Protein AF-A0A2H0YT98-F1 (afdb_monomer_lite)

Foldseek 3Di:
DDALVCCPPVVVVLVGDRHDRPAQWDKDRDHPDPDPPRHIDIGGNPDDDKDFDDPPDPDWDWDADVNPDIDTHDHPDID

Radius of gyration: 13.43 Å; chains: 1; bounding box: 27×29×36 Å

Organism: NCBI:txid2014245

InterPro domains:
  IPR016064 NAD kinase/diacylglycerol kinase-like domain superfamily [SSF111331] (1-78)
  IPR017437 ATP-NAD kinase, PpnK-type, C-terminal [G3DSA:2.60.200.30] (1-79)

Sequence (79 aa):
ISTPTGSTGYSLSANGPLVFPDLSVVLITPISAHTLSSRPLVLPSTTRIEVSLTDDRRGKGTISLDGQEQLPLFPGDLL

Secon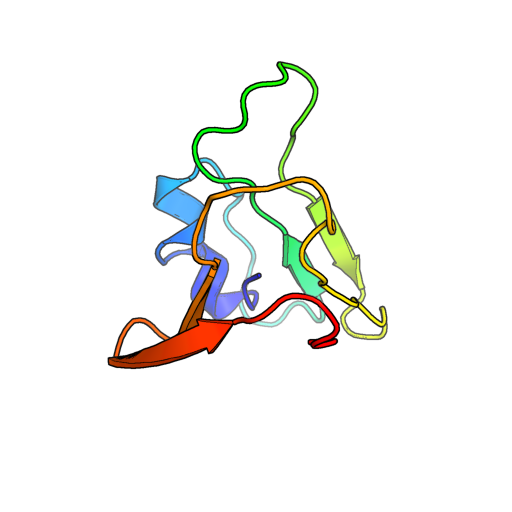dary structure (DSSP, 8-state):
-B-SGGGGTHHHHTTPPP--TTS-EEEE--SS-SSTT---EEEETT-----B--TT--SPEEEEETTTEEEEE-TT-B-

Structure (mmCIF, N/CA/C/O backbone):
data_AF-A0A2H0YT98-F1
#
_entry.id   AF-A0A2H0YT98-F1
#
loop_
_atom_site.group_PDB
_atom_site.id
_atom_site.type_symbol
_atom_site.label_atom_id
_atom_site.label_alt_id
_atom_site.label_comp_id
_atom_site.label_asym_id
_atom_site.label_entity_id
_atom_site.label_seq_id
_atom_site.pdbx_PDB_ins_code
_atom_site.Cartn_x
_atom_site.Cartn_y
_atom_site.Cartn_z
_atom_site.occupancy
_atom_site.B_iso_or_equiv
_atom_site.auth_seq_id
_atom_site.auth_comp_id
_atom_site.auth_asym_id
_atom_site.auth_atom_id
_atom_site.pdbx_PDB_model_num
ATOM 1 N N . ILE A 1 1 ? 0.039 -1.724 -2.560 1.00 96.81 1 ILE A N 1
ATOM 2 C CA . ILE A 1 1 ? -1.333 -1.945 -2.043 1.00 96.81 1 ILE A CA 1
ATOM 3 C C . ILE A 1 1 ? -1.176 -2.583 -0.673 1.00 96.81 1 ILE A C 1
ATOM 5 O O . ILE A 1 1 ? -0.245 -3.364 -0.521 1.00 96.81 1 ILE A O 1
ATOM 9 N N . SER A 1 2 ? -1.976 -2.199 0.318 1.00 97.50 2 SER A N 1
ATOM 10 C CA . SER A 1 2 ? -1.816 -2.685 1.690 1.00 97.50 2 SER A CA 1
ATOM 11 C C . SER A 1 2 ? -3.154 -2.981 2.363 1.00 97.50 2 SER A C 1
ATOM 13 O O . SER A 1 2 ? -4.161 -2.333 2.072 1.00 97.50 2 SER A O 1
ATOM 15 N N . THR A 1 3 ? -3.144 -3.952 3.271 1.00 97.94 3 THR A N 1
ATOM 16 C CA . THR A 1 3 ? -4.241 -4.235 4.203 1.00 97.94 3 THR A CA 1
ATOM 17 C C . THR A 1 3 ? -4.236 -3.219 5.358 1.00 97.94 3 THR A C 1
ATOM 19 O O . THR A 1 3 ? -3.247 -2.501 5.541 1.00 97.94 3 THR A O 1
ATOM 22 N N . PRO A 1 4 ? -5.296 -3.155 6.185 1.00 98.19 4 PRO A N 1
ATOM 23 C CA . PRO A 1 4 ? -5.308 -2.332 7.394 1.00 98.19 4 PRO A CA 1
ATOM 24 C C . PRO A 1 4 ? -4.148 -2.671 8.336 1.00 98.19 4 PRO A C 1
ATOM 26 O O . PRO A 1 4 ? -3.435 -1.775 8.779 1.00 98.19 4 PRO A O 1
ATOM 29 N N . THR A 1 5 ? -3.874 -3.959 8.565 1.00 97.88 5 THR A N 1
ATOM 30 C CA . THR A 1 5 ? -2.715 -4.411 9.354 1.00 97.88 5 THR A CA 1
ATOM 31 C C . THR A 1 5 ? -1.395 -3.989 8.713 1.00 97.88 5 THR A C 1
ATOM 33 O O . THR A 1 5 ? -0.506 -3.495 9.399 1.00 97.88 5 THR A O 1
ATOM 36 N N . GLY A 1 6 ? -1.278 -4.103 7.387 1.00 97.62 6 GLY A N 1
ATOM 37 C CA . GLY A 1 6 ? -0.106 -3.651 6.640 1.00 97.62 6 GLY A CA 1
ATOM 38 C C . GLY A 1 6 ? 0.047 -2.126 6.567 1.00 97.62 6 GLY A C 1
ATOM 39 O O . GLY A 1 6 ? 1.041 -1.642 6.014 1.00 97.62 6 GLY A O 1
ATOM 40 N N . SER A 1 7 ? -0.905 -1.342 7.090 1.00 98.06 7 SER A N 1
ATOM 41 C CA . SER A 1 7 ? -0.803 0.122 7.129 1.00 98.06 7 SER A CA 1
ATOM 42 C C . SER A 1 7 ? 0.380 0.596 7.974 1.00 98.06 7 SER A C 1
ATOM 44 O O . SER A 1 7 ? 0.977 1.614 7.644 1.00 98.06 7 SER A O 1
ATOM 46 N N . THR A 1 8 ? 0.775 -0.181 8.989 1.00 97.56 8 THR A N 1
ATOM 47 C CA . THR A 1 8 ? 1.958 0.051 9.836 1.00 97.56 8 THR A CA 1
ATOM 48 C C . THR A 1 8 ? 3.265 -0.457 9.216 1.00 97.56 8 THR A C 1
ATOM 50 O O . THR A 1 8 ? 4.337 -0.169 9.742 1.00 97.56 8 THR A O 1
ATOM 53 N N . GLY A 1 9 ? 3.192 -1.209 8.112 1.00 96.88 9 GLY A N 1
ATOM 54 C CA . GLY A 1 9 ? 4.347 -1.725 7.380 1.00 96.88 9 GLY A CA 1
ATOM 55 C C . GLY A 1 9 ? 4.916 -0.706 6.391 1.00 96.88 9 GLY A C 1
ATOM 56 O O . GLY A 1 9 ? 4.956 0.495 6.649 1.00 96.88 9 GLY A O 1
ATOM 57 N N . TYR A 1 10 ? 5.315 -1.171 5.204 1.00 96.44 10 TYR A N 1
ATOM 58 C CA . TYR A 1 10 ? 5.939 -0.309 4.189 1.00 96.44 10 TYR A CA 1
ATOM 59 C C . TYR A 1 10 ? 5.039 0.853 3.732 1.00 96.44 10 TYR A C 1
ATOM 61 O O . TYR A 1 10 ? 5.532 1.914 3.351 1.00 96.44 10 TYR A O 1
ATOM 69 N N . SER A 1 11 ? 3.713 0.686 3.828 1.00 97.12 11 SER A N 1
ATOM 70 C CA . SER A 1 11 ? 2.752 1.762 3.565 1.00 97.12 11 SER A CA 1
ATOM 71 C C . SER A 1 11 ? 3.001 2.983 4.456 1.00 97.12 11 SER A C 1
ATOM 73 O O . SER A 1 11 ? 2.954 4.100 3.948 1.00 97.12 11 SER A O 1
ATOM 75 N N . LEU A 1 12 ? 3.328 2.798 5.741 1.00 97.00 12 LEU A N 1
ATOM 76 C CA . LEU A 1 12 ? 3.650 3.897 6.657 1.00 97.00 12 LEU A CA 1
ATOM 77 C C . LEU A 1 12 ? 4.912 4.642 6.210 1.00 97.00 12 LEU A C 1
ATOM 79 O O . LEU A 1 12 ? 4.929 5.870 6.169 1.00 97.00 12 LEU A O 1
ATOM 83 N N . SER A 1 13 ? 5.953 3.901 5.815 1.00 96.81 13 SER A N 1
ATOM 84 C CA . SER A 1 13 ? 7.211 4.473 5.311 1.00 96.81 13 SER A CA 1
ATOM 85 C C . SER A 1 13 ? 7.015 5.300 4.037 1.00 96.81 13 SER A C 1
ATOM 87 O O . SER A 1 13 ? 7.747 6.258 3.807 1.00 96.81 13 SER A O 1
ATOM 89 N N . ALA A 1 14 ? 6.011 4.960 3.227 1.00 95.75 14 ALA A N 1
ATOM 90 C CA . ALA A 1 14 ? 5.625 5.697 2.027 1.00 95.75 14 ALA A CA 1
ATOM 91 C C . ALA A 1 14 ? 4.606 6.829 2.296 1.00 95.75 14 ALA A C 1
ATOM 93 O O . ALA A 1 14 ? 3.949 7.297 1.368 1.00 95.75 14 ALA A O 1
ATOM 94 N N . ASN A 1 15 ? 4.479 7.292 3.546 1.00 94.06 15 ASN A N 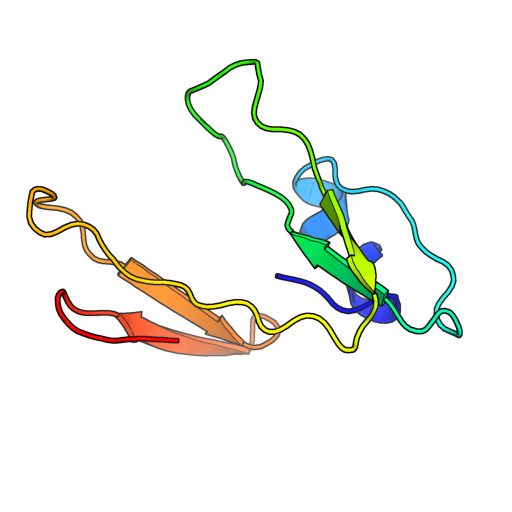1
ATOM 95 C CA . ASN A 1 15 ? 3.531 8.323 3.996 1.00 94.06 15 ASN A CA 1
ATOM 96 C C . ASN A 1 15 ? 2.044 7.925 3.905 1.00 94.06 15 ASN A C 1
ATOM 98 O O . ASN A 1 15 ? 1.170 8.790 3.826 1.00 94.06 15 ASN A O 1
ATOM 102 N N . GLY A 1 16 ? 1.740 6.627 3.921 1.00 96.31 16 GLY A N 1
ATOM 103 C CA . GLY A 1 16 ? 0.380 6.119 4.081 1.00 96.31 16 GLY A CA 1
ATOM 104 C C . GLY A 1 16 ? -0.153 6.330 5.508 1.00 96.31 16 GLY A C 1
ATOM 105 O O . GLY A 1 16 ? 0.631 6.411 6.455 1.00 96.31 16 GLY A O 1
ATOM 106 N N . PRO A 1 17 ? -1.481 6.425 5.692 1.00 97.12 17 PRO A N 1
ATOM 107 C CA . PRO A 1 17 ? -2.082 6.610 7.009 1.00 97.12 17 PRO A CA 1
ATOM 108 C C . PRO A 1 17 ? -2.015 5.333 7.855 1.00 97.12 17 PRO A C 1
ATOM 110 O O . PRO A 1 17 ? -2.035 4.226 7.322 1.00 97.12 17 PRO A O 1
ATOM 113 N N . LEU A 1 18 ? -2.033 5.497 9.180 1.00 97.81 18 LEU A N 1
ATOM 114 C CA . LEU A 1 18 ? -2.322 4.408 10.112 1.00 97.81 18 LEU A CA 1
ATOM 115 C C . LEU A 1 18 ? -3.812 4.075 10.060 1.00 97.81 18 LEU A C 1
ATOM 117 O O . LEU A 1 18 ? -4.657 4.967 10.156 1.00 97.81 18 LEU A O 1
ATOM 121 N N . VAL A 1 19 ? -4.130 2.791 9.937 1.00 98.12 19 VAL A N 1
ATOM 122 C CA . VAL A 1 19 ? -5.509 2.304 9.871 1.00 98.12 19 VAL A CA 1
ATOM 123 C C . VAL A 1 19 ? -5.705 1.222 10.921 1.00 98.12 19 VAL A C 1
ATOM 125 O O . VAL A 1 19 ? -4.850 0.361 11.116 1.00 98.12 19 VAL A O 1
ATOM 128 N N . PHE A 1 20 ? -6.836 1.286 11.620 1.00 98.19 20 PHE A N 1
ATOM 129 C CA . PHE A 1 20 ? -7.179 0.300 12.635 1.00 98.19 20 PHE A CA 1
ATOM 130 C C . PHE A 1 20 ? -7.373 -1.091 11.992 1.00 98.19 20 PHE A C 1
ATOM 132 O O . PHE A 1 20 ? -8.087 -1.171 10.989 1.00 98.19 20 PHE A O 1
ATOM 139 N N . PRO A 1 21 ? -6.776 -2.172 12.537 1.00 97.44 21 PRO A N 1
ATOM 140 C CA . PRO A 1 21 ? -6.741 -3.485 11.882 1.00 97.44 21 PRO A CA 1
ATOM 141 C C . PRO A 1 21 ? -8.107 -4.080 11.518 1.00 97.44 21 PRO A C 1
ATOM 143 O O . PRO A 1 21 ? -8.220 -4.736 10.486 1.00 97.44 21 PRO A O 1
ATOM 146 N N . ASP A 1 22 ? -9.145 -3.817 12.317 1.00 97.75 22 ASP A N 1
ATOM 147 C CA . ASP A 1 22 ? -10.472 -4.426 12.134 1.00 97.75 22 ASP A CA 1
ATOM 148 C C . ASP A 1 22 ? -11.341 -3.724 11.069 1.00 97.75 22 ASP A C 1
ATOM 150 O O . ASP A 1 22 ? -12.466 -4.147 10.795 1.00 97.75 22 ASP A O 1
ATOM 154 N N . LEU A 1 23 ? -10.859 -2.636 10.455 1.00 97.88 23 LEU A N 1
ATOM 155 C CA . LEU A 1 23 ? -11.598 -1.936 9.402 1.00 97.88 23 LEU A CA 1
ATOM 156 C C . LEU A 1 23 ? -11.547 -2.706 8.079 1.00 97.88 23 LEU A C 1
ATOM 158 O O . LEU A 1 23 ? -10.484 -3.080 7.606 1.00 97.88 23 LEU A O 1
ATOM 162 N N . SER A 1 24 ? -12.686 -2.862 7.404 1.00 97.94 24 SER A N 1
ATOM 163 C CA . SER A 1 24 ? -12.742 -3.550 6.106 1.00 97.94 24 SER A CA 1
ATOM 164 C C . SER A 1 24 ? -12.409 -2.606 4.940 1.00 97.94 24 SER A C 1
ATOM 166 O O . SER A 1 24 ? -13.282 -2.166 4.189 1.00 97.94 24 SER A O 1
ATOM 168 N N . VAL A 1 25 ? -11.127 -2.264 4.805 1.00 98.25 25 VAL A N 1
ATOM 169 C CA . VAL A 1 25 ? -10.613 -1.333 3.785 1.00 98.25 25 VAL A CA 1
ATOM 170 C C . VAL A 1 25 ? -9.322 -1.835 3.141 1.00 98.25 25 VAL A C 1
ATOM 172 O O . VAL A 1 25 ? -8.638 -2.702 3.678 1.00 98.25 25 VAL A O 1
ATOM 175 N N . VAL A 1 26 ? -8.970 -1.256 1.997 1.00 98.12 26 VAL A N 1
ATOM 176 C CA . VAL A 1 26 ? -7.691 -1.452 1.307 1.00 98.12 26 VAL A CA 1
ATOM 177 C C . VAL A 1 26 ? -7.013 -0.101 1.081 1.00 98.12 26 VAL A C 1
ATOM 179 O O . VAL A 1 26 ? -7.678 0.907 0.828 1.00 98.12 26 VAL A O 1
ATOM 182 N N . LEU A 1 27 ? -5.685 -0.074 1.187 1.00 98.06 27 LEU A N 1
ATOM 183 C CA . LEU A 1 27 ? -4.877 1.127 1.017 1.00 98.06 27 LEU A CA 1
ATOM 184 C C . LEU A 1 27 ? -4.059 1.077 -0.276 1.00 98.06 27 LEU A C 1
ATOM 186 O O . LEU A 1 27 ? -3.403 0.076 -0.588 1.00 98.06 27 LEU A O 1
ATOM 190 N N . ILE A 1 28 ? -4.014 2.202 -0.987 1.00 97.44 28 ILE A N 1
ATOM 191 C CA . ILE A 1 28 ? -3.118 2.421 -2.125 1.00 97.44 28 ILE A CA 1
ATOM 192 C C . ILE A 1 28 ? -2.211 3.600 -1.786 1.00 97.44 28 ILE A C 1
ATOM 194 O O . ILE A 1 28 ? -2.657 4.742 -1.765 1.00 97.44 28 ILE A O 1
ATOM 198 N N . THR A 1 29 ? -0.933 3.319 -1.544 1.00 97.19 29 THR A N 1
ATOM 199 C CA . THR A 1 29 ? 0.073 4.324 -1.181 1.00 97.19 29 THR A CA 1
ATOM 200 C C . THR A 1 29 ? 1.138 4.385 -2.277 1.00 97.19 29 THR A C 1
ATOM 202 O O . THR A 1 29 ? 1.893 3.421 -2.429 1.00 97.19 29 THR A O 1
ATOM 205 N N . PRO A 1 30 ? 1.197 5.468 -3.074 1.00 95.81 30 PRO A N 1
ATOM 206 C CA . PRO A 1 30 ? 2.249 5.655 -4.069 1.00 95.81 30 PRO A CA 1
ATOM 207 C C . PRO A 1 30 ? 3.616 5.837 -3.398 1.00 95.81 30 PRO A C 1
ATOM 209 O O . PRO A 1 30 ? 3.738 6.586 -2.433 1.00 95.81 30 PRO A O 1
ATOM 212 N N . ILE A 1 31 ? 4.656 5.198 -3.933 1.00 94.75 31 ILE A N 1
ATOM 213 C CA . ILE A 1 31 ? 6.031 5.333 -3.433 1.00 94.75 31 ILE A CA 1
ATOM 214 C C . ILE A 1 31 ? 6.782 6.300 -4.348 1.00 94.75 31 ILE A C 1
ATOM 216 O O . ILE A 1 31 ? 6.866 6.057 -5.550 1.00 94.75 31 ILE A O 1
ATOM 220 N N . SER A 1 32 ? 7.314 7.392 -3.784 1.00 91.81 32 SER A N 1
ATOM 221 C CA . SER A 1 32 ? 8.123 8.401 -4.494 1.00 91.81 32 SER A CA 1
ATOM 222 C C . SER A 1 32 ? 7.526 8.851 -5.835 1.00 91.81 32 SER A C 1
ATOM 224 O O . SER A 1 32 ? 8.227 8.975 -6.838 1.00 91.81 32 SER A O 1
ATOM 226 N N . ALA A 1 33 ? 6.208 9.067 -5.867 1.00 92.06 33 ALA A N 1
ATOM 227 C CA . ALA A 1 33 ? 5.510 9.446 -7.086 1.00 92.06 33 ALA A CA 1
ATOM 228 C C . ALA A 1 33 ? 5.994 10.807 -7.611 1.00 92.06 33 ALA A C 1
ATOM 230 O O . ALA A 1 33 ? 6.132 11.771 -6.863 1.00 92.06 33 ALA A O 1
ATOM 231 N N . HIS A 1 34 ? 6.182 10.907 -8.928 1.00 90.25 34 HIS A N 1
ATOM 232 C CA . HIS A 1 34 ? 6.666 12.127 -9.588 1.00 90.25 34 HIS A CA 1
ATOM 233 C C . HIS A 1 34 ? 5.627 13.259 -9.672 1.00 90.25 34 HIS A C 1
ATOM 235 O O . HIS A 1 34 ? 5.937 14.338 -10.173 1.00 90.25 34 HIS A O 1
ATOM 241 N N . THR A 1 35 ? 4.393 13.033 -9.213 1.00 89.56 35 THR A N 1
ATOM 242 C CA . THR A 1 35 ? 3.324 14.041 -9.232 1.00 89.56 35 THR A CA 1
ATOM 243 C C . THR A 1 35 ? 2.957 14.455 -7.811 1.00 89.56 35 THR A C 1
ATOM 245 O O . THR A 1 35 ? 2.785 13.613 -6.932 1.00 89.56 35 THR A O 1
ATOM 248 N N . LEU A 1 36 ? 2.783 15.761 -7.588 1.00 81.81 36 LEU A N 1
ATOM 249 C CA . LEU A 1 36 ? 2.458 16.325 -6.268 1.00 81.81 36 LEU A CA 1
ATOM 250 C C . LEU A 1 36 ? 1.037 15.982 -5.785 1.00 81.81 36 LEU A C 1
ATOM 252 O O . LEU A 1 36 ? 0.721 16.145 -4.609 1.00 81.81 36 LEU A O 1
ATOM 256 N N . SER A 1 37 ? 0.168 15.528 -6.688 1.00 88.00 37 SER A N 1
ATOM 257 C CA . SER A 1 37 ? -1.214 15.139 -6.396 1.00 88.00 37 SER A CA 1
ATOM 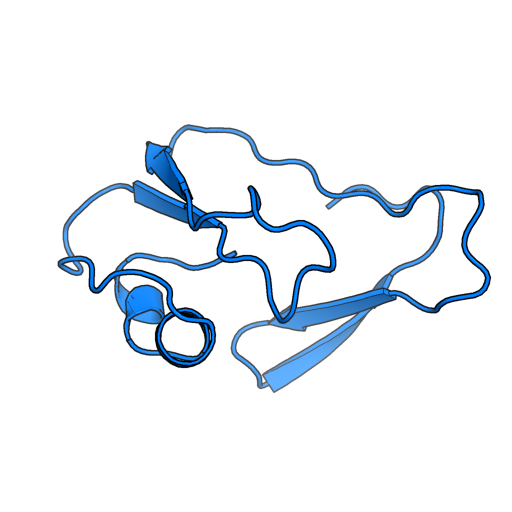258 C C . SER A 1 37 ? -1.371 13.665 -6.012 1.00 88.00 37 SER A C 1
ATOM 260 O O . SER A 1 37 ? -2.462 13.269 -5.602 1.00 88.00 37 SER A O 1
ATOM 262 N N . SER A 1 38 ? -0.313 12.854 -6.110 1.00 88.25 38 SER A N 1
ATOM 263 C CA . SER A 1 38 ? -0.345 11.442 -5.714 1.00 88.25 38 SER A CA 1
ATOM 264 C C . SER A 1 38 ? -0.414 11.311 -4.195 1.00 88.25 38 SER A C 1
ATOM 266 O O . SER A 1 38 ? 0.600 11.365 -3.504 1.00 88.25 38 SER A O 1
ATOM 268 N N . ARG A 1 39 ? -1.632 11.156 -3.673 1.00 92.25 39 ARG A N 1
ATOM 269 C CA . ARG A 1 39 ? -1.912 10.961 -2.245 1.00 92.25 39 ARG A CA 1
ATOM 270 C C . ARG A 1 39 ? -2.296 9.506 -1.967 1.00 92.25 39 ARG A C 1
ATOM 272 O O . ARG A 1 39 ? -2.846 8.858 -2.859 1.00 92.25 39 ARG A O 1
ATOM 279 N N . PRO A 1 40 ? -2.053 8.995 -0.748 1.00 96.00 40 PRO A N 1
ATOM 280 C CA . PRO A 1 40 ? -2.592 7.708 -0.336 1.00 96.00 40 PRO A CA 1
ATOM 281 C C . PRO A 1 40 ? -4.121 7.685 -0.442 1.00 96.00 40 PRO A C 1
ATOM 283 O O . PRO A 1 40 ? -4.786 8.670 -0.112 1.00 96.00 40 PRO A O 1
ATOM 286 N N . LEU A 1 41 ? -4.669 6.552 -0.871 1.00 96.81 41 LEU A N 1
ATOM 287 C CA . LEU A 1 41 ? -6.106 6.308 -0.967 1.00 96.81 41 LEU A CA 1
ATOM 288 C C . LEU A 1 41 ? -6.510 5.201 0.005 1.00 96.81 41 LEU A C 1
ATOM 290 O O . LEU A 1 41 ? -5.797 4.207 0.143 1.00 96.81 41 LEU A O 1
ATOM 294 N N . VAL A 1 42 ? -7.673 5.364 0.632 1.00 97.81 42 VAL A N 1
ATOM 295 C CA . VAL A 1 42 ? -8.326 4.344 1.461 1.00 97.81 42 VAL A CA 1
ATOM 296 C C . VAL A 1 42 ? -9.674 4.041 0.823 1.00 97.81 42 VAL A C 1
ATOM 298 O O . VAL A 1 42 ? -10.497 4.941 0.658 1.00 97.81 42 VAL A O 1
ATOM 301 N N . LEU A 1 43 ? -9.876 2.790 0.426 1.00 98.00 43 LEU A N 1
ATOM 302 C CA . LEU A 1 43 ? -11.051 2.341 -0.318 1.00 98.00 43 LEU A CA 1
ATOM 303 C C . LEU A 1 43 ? -11.740 1.192 0.434 1.00 98.00 43 LEU A C 1
ATOM 305 O O . LEU A 1 43 ? -11.070 0.478 1.183 1.00 98.00 43 LEU A O 1
ATOM 309 N N . PRO A 1 44 ? -13.051 0.963 0.239 1.00 98.19 44 PRO A N 1
ATOM 310 C CA . PRO A 1 44 ? -13.716 -0.232 0.756 1.00 98.19 44 PRO A CA 1
ATOM 311 C C . PRO A 1 44 ? -13.031 -1.512 0.261 1.00 98.19 44 PRO A C 1
ATOM 313 O O . PRO A 1 44 ? -12.621 -1.577 -0.900 1.00 98.19 44 PRO A O 1
ATOM 316 N N . SER A 1 45 ? -12.962 -2.546 1.101 1.00 96.75 45 SER A N 1
ATOM 317 C CA . SER A 1 45 ? -12.359 -3.849 0.758 1.00 96.75 45 SER A CA 1
ATOM 318 C C . SER A 1 45 ? -13.029 -4.560 -0.425 1.00 96.75 45 SER A C 1
ATOM 320 O O . SER A 1 45 ? -12.411 -5.393 -1.077 1.00 96.75 45 SER A O 1
ATOM 322 N N . THR A 1 46 ? -14.277 -4.204 -0.739 1.00 97.06 46 THR A N 1
ATOM 323 C CA . THR A 1 46 ? -15.032 -4.711 -1.895 1.00 97.06 46 THR A CA 1
ATOM 324 C C . THR A 1 46 ? -14.612 -4.080 -3.223 1.00 97.06 46 THR A C 1
ATOM 326 O O . THR A 1 46 ? -15.144 -4.440 -4.272 1.00 97.06 46 THR A O 1
ATOM 329 N N . THR A 1 47 ? -13.709 -3.097 -3.201 1.00 97.19 47 THR A N 1
ATOM 330 C CA . THR A 1 47 ? -13.246 -2.411 -4.408 1.00 97.19 47 THR A CA 1
ATOM 331 C C . THR A 1 47 ? -12.309 -3.318 -5.192 1.00 97.19 47 THR A C 1
ATOM 333 O O . THR A 1 47 ? -11.274 -3.739 -4.679 1.00 97.19 47 THR A O 1
ATOM 336 N N . ARG A 1 48 ? -12.637 -3.580 -6.460 1.00 95.81 48 ARG A N 1
ATOM 337 C CA . ARG A 1 48 ? -11.732 -4.275 -7.379 1.00 95.81 48 ARG A CA 1
ATOM 338 C C . ARG A 1 48 ? -10.659 -3.298 -7.853 1.00 95.81 48 ARG A C 1
ATOM 340 O O . ARG A 1 48 ? -10.982 -2.260 -8.424 1.00 95.81 48 ARG A O 1
ATOM 347 N N . ILE A 1 49 ? -9.402 -3.628 -7.586 1.00 95.75 49 ILE A N 1
ATOM 348 C CA . ILE A 1 49 ? -8.235 -2.856 -8.014 1.00 95.75 49 ILE A CA 1
ATOM 349 C C . ILE A 1 49 ? -7.531 -3.690 -9.073 1.00 95.75 49 ILE A C 1
ATOM 351 O O . ILE A 1 49 ? -7.263 -4.858 -8.821 1.00 95.75 49 ILE A O 1
ATOM 355 N N . GLU A 1 50 ? -7.251 -3.087 -10.224 1.00 95.50 50 GLU A N 1
ATOM 356 C CA . GLU A 1 50 ? -6.438 -3.694 -11.274 1.00 95.50 50 GLU A CA 1
ATOM 357 C C . GLU A 1 50 ? -5.171 -2.859 -11.467 1.00 95.50 50 GLU A C 1
ATOM 359 O O . GLU A 1 50 ? -5.236 -1.623 -11.492 1.00 95.50 50 GLU A O 1
ATOM 364 N N . VAL A 1 51 ? -4.019 -3.518 -11.590 1.00 92.88 51 VAL A N 1
ATOM 365 C CA . VAL A 1 51 ? -2.736 -2.850 -11.857 1.00 92.88 51 VAL A CA 1
ATOM 366 C C . VAL A 1 51 ? -2.105 -3.434 -13.111 1.00 92.88 51 VAL A C 1
ATOM 368 O O . VAL A 1 51 ? -1.929 -4.642 -13.228 1.00 92.88 51 VAL A O 1
ATOM 371 N N . SER A 1 52 ? -1.712 -2.560 -14.034 1.00 91.25 52 SER A N 1
ATOM 372 C CA . SER A 1 52 ? -1.000 -2.932 -15.253 1.00 91.25 52 SER A CA 1
ATOM 373 C C . SER A 1 52 ? 0.171 -1.989 -15.517 1.00 91.25 52 SER A C 1
ATOM 375 O O . SER A 1 52 ? 0.205 -0.837 -15.065 1.00 91.25 52 SER A O 1
ATOM 377 N N . LEU A 1 53 ? 1.168 -2.494 -16.242 1.00 90.00 53 LEU A N 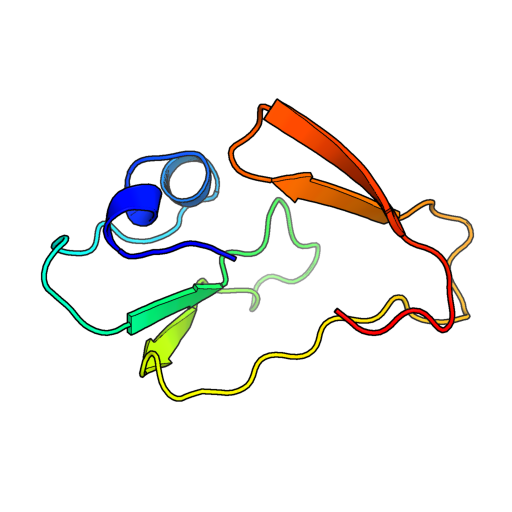1
ATOM 378 C CA . LEU A 1 53 ? 2.251 -1.670 -16.764 1.00 90.00 53 LEU A CA 1
ATOM 379 C C . LEU A 1 53 ? 1.811 -1.015 -18.070 1.00 90.00 53 LEU A C 1
ATOM 381 O O . LEU A 1 53 ? 1.200 -1.652 -18.921 1.00 90.00 53 LEU A O 1
ATOM 385 N N . THR A 1 54 ? 2.158 0.258 -18.240 1.00 86.81 54 THR A N 1
ATOM 386 C CA . THR A 1 54 ? 1.965 0.959 -19.511 1.00 86.81 54 THR A CA 1
ATOM 387 C C . THR A 1 54 ? 2.982 0.480 -20.545 1.00 86.81 54 THR A C 1
ATOM 389 O O . THR A 1 54 ? 4.167 0.351 -20.231 1.00 86.81 54 THR A O 1
ATOM 392 N N . ASP A 1 55 ? 2.534 0.300 -21.788 1.00 76.19 55 ASP A N 1
ATOM 393 C CA . ASP A 1 55 ? 3.339 -0.251 -22.892 1.00 76.19 55 ASP A CA 1
ATOM 394 C C . ASP A 1 55 ? 4.565 0.602 -23.271 1.00 76.19 55 ASP A C 1
ATOM 396 O O . ASP A 1 55 ? 5.488 0.120 -23.925 1.00 76.19 55 ASP A O 1
ATOM 400 N N . ASP A 1 56 ? 4.605 1.875 -22.862 1.00 69.19 56 ASP A N 1
ATOM 401 C CA . ASP A 1 56 ? 5.648 2.830 -23.263 1.00 69.19 56 ASP A CA 1
ATOM 402 C C . ASP A 1 56 ? 6.938 2.777 -22.420 1.00 69.19 56 ASP A C 1
ATOM 404 O O . ASP A 1 56 ? 7.912 3.478 -22.721 1.00 69.19 56 ASP A O 1
ATOM 408 N N . ARG A 1 57 ? 6.981 1.959 -21.358 1.00 61.59 57 ARG A N 1
ATOM 409 C CA . ARG A 1 57 ? 8.083 2.004 -20.387 1.00 61.59 57 ARG A CA 1
ATOM 410 C C . ARG A 1 57 ? 9.168 0.975 -20.683 1.00 61.59 57 ARG A C 1
ATOM 412 O O . ARG A 1 57 ? 8.941 -0.226 -20.683 1.00 61.59 57 ARG A O 1
ATOM 419 N N . ARG A 1 58 ? 10.417 1.453 -20.769 1.00 63.50 58 ARG A N 1
ATOM 420 C CA . ARG A 1 58 ? 11.645 0.623 -20.760 1.00 63.50 58 ARG A CA 1
ATOM 421 C C . ARG A 1 58 ? 11.969 0.002 -19.385 1.00 63.50 58 ARG A C 1
ATOM 423 O O . ARG A 1 58 ? 13.009 -0.633 -19.235 1.00 63.50 58 ARG A O 1
ATOM 430 N N . GLY A 1 59 ? 11.138 0.240 -18.370 1.00 68.81 59 GLY A N 1
ATOM 431 C CA . GLY A 1 59 ? 11.358 -0.214 -16.996 1.00 68.81 59 GLY A CA 1
ATOM 432 C C . GLY A 1 59 ? 10.771 -1.601 -16.740 1.00 68.81 59 GLY A C 1
ATOM 433 O O . GLY A 1 59 ? 9.736 -1.949 -17.296 1.00 68.81 59 GLY A O 1
ATOM 434 N N . LYS A 1 60 ? 11.419 -2.382 -15.870 1.00 81.56 60 LYS A N 1
ATOM 435 C CA . LYS A 1 60 ? 10.868 -3.644 -15.358 1.00 81.56 60 LYS A CA 1
ATOM 436 C C . LYS A 1 60 ? 9.971 -3.343 -14.159 1.00 81.56 60 LYS A C 1
ATOM 438 O O . LYS A 1 60 ? 10.398 -2.616 -13.262 1.00 81.56 60 LYS A O 1
ATOM 443 N N . GLY A 1 61 ? 8.758 -3.888 -14.145 1.00 89.88 61 GLY A N 1
ATOM 444 C CA . GLY A 1 61 ? 7.927 -3.920 -12.946 1.00 89.88 61 GLY A CA 1
ATOM 445 C C . GLY A 1 61 ? 8.260 -5.147 -12.103 1.00 89.88 61 GLY A C 1
ATOM 446 O O . GLY A 1 61 ? 8.633 -6.190 -12.638 1.00 89.88 61 GLY A O 1
ATOM 447 N N . THR A 1 62 ? 8.106 -5.024 -10.790 1.00 93.88 62 THR A N 1
ATOM 448 C CA . THR A 1 62 ? 8.222 -6.147 -9.856 1.00 93.88 62 THR A CA 1
ATOM 449 C C . THR A 1 62 ? 7.103 -6.038 -8.834 1.00 93.88 62 THR A C 1
ATOM 451 O O . THR A 1 62 ? 6.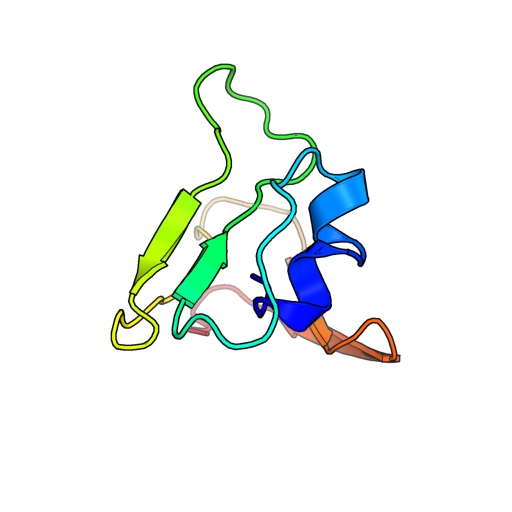811 -4.947 -8.339 1.00 93.88 62 THR A O 1
ATOM 454 N N . ILE A 1 63 ? 6.502 -7.171 -8.499 1.00 95.06 63 ILE A N 1
ATOM 455 C CA . ILE A 1 63 ? 5.546 -7.321 -7.407 1.00 95.06 63 ILE A CA 1
ATOM 456 C C . ILE A 1 63 ? 6.312 -7.870 -6.214 1.00 95.06 63 ILE A C 1
ATOM 458 O O . ILE A 1 63 ? 7.092 -8.803 -6.371 1.00 95.06 63 ILE A O 1
ATOM 462 N N . SER A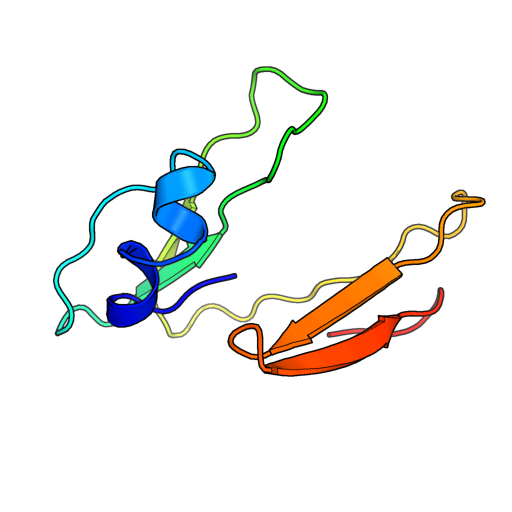 1 64 ? 6.086 -7.303 -5.033 1.00 95.75 64 SER A N 1
ATOM 463 C CA . SER A 1 64 ? 6.575 -7.857 -3.772 1.00 95.75 64 SER A CA 1
ATOM 464 C C . SER A 1 64 ? 5.387 -8.207 -2.883 1.00 95.75 64 SER A C 1
ATOM 466 O O . SER A 1 64 ? 4.554 -7.334 -2.625 1.00 95.75 64 SER A O 1
ATOM 468 N N . LEU A 1 65 ? 5.301 -9.462 -2.442 1.00 96.38 65 LEU A N 1
ATOM 469 C CA . LEU A 1 65 ? 4.258 -9.960 -1.541 1.00 96.38 65 LEU A CA 1
ATOM 470 C C . LEU A 1 65 ? 4.827 -10.028 -0.124 1.00 96.38 65 LEU A C 1
ATOM 472 O O . LEU A 1 65 ? 5.801 -10.742 0.118 1.00 96.38 65 LEU A O 1
ATOM 476 N N . ASP A 1 66 ? 4.274 -9.219 0.782 1.00 96.00 66 ASP A N 1
ATOM 477 C CA . ASP A 1 66 ? 4.689 -9.085 2.189 1.00 96.00 66 ASP A CA 1
ATOM 478 C C . ASP A 1 66 ? 6.206 -8.908 2.419 1.00 96.00 66 ASP A C 1
ATOM 480 O O . ASP A 1 66 ? 6.726 -9.141 3.509 1.00 96.00 66 ASP A O 1
ATOM 484 N N . GLY A 1 67 ? 6.937 -8.460 1.391 1.00 94.00 67 GLY A N 1
ATOM 485 C CA . GLY A 1 67 ? 8.392 -8.312 1.425 1.00 94.00 67 GLY A CA 1
ATOM 486 C C . GLY A 1 67 ? 9.180 -9.625 1.344 1.00 94.00 67 GLY A C 1
ATOM 487 O O . GLY A 1 67 ? 10.399 -9.580 1.487 1.00 94.00 67 GLY A O 1
ATOM 488 N N . GLN A 1 68 ? 8.522 -10.766 1.128 1.00 95.69 68 GLN A N 1
ATOM 489 C CA . GLN A 1 68 ? 9.153 -12.091 1.140 1.00 95.69 68 GLN A CA 1
ATOM 490 C C . GLN A 1 68 ? 9.335 -12.667 -0.264 1.00 95.69 68 GLN A C 1
ATOM 492 O O . GLN A 1 68 ? 10.398 -13.198 -0.580 1.00 95.69 68 GLN A O 1
ATOM 497 N N . GLU A 1 69 ? 8.322 -12.528 -1.117 1.00 96.19 69 GLU A N 1
ATOM 498 C CA . GLU A 1 69 ? 8.357 -13.029 -2.490 1.00 96.19 69 GLU A CA 1
ATOM 499 C C . GLU A 1 69 ? 8.411 -11.869 -3.478 1.00 96.19 69 GLU A C 1
ATOM 501 O O . GLU A 1 69 ? 7.670 -10.896 -3.337 1.00 96.19 69 GLU A O 1
ATOM 506 N N . GLN A 1 70 ? 9.269 -11.983 -4.495 1.00 96.00 70 GLN A N 1
ATOM 507 C CA . GLN A 1 70 ? 9.337 -11.040 -5.607 1.00 96.00 70 GLN A CA 1
ATOM 508 C C . GLN A 1 70 ? 9.055 -11.734 -6.933 1.00 96.00 70 GLN A C 1
ATOM 510 O O . GLN A 1 70 ? 9.714 -12.711 -7.286 1.00 96.00 70 GLN A O 1
ATOM 515 N N . LEU A 1 71 ? 8.117 -11.176 -7.692 1.00 94.44 71 LEU A N 1
ATOM 516 C CA . LEU A 1 71 ? 7.715 -11.674 -9.003 1.00 94.44 71 LEU A CA 1
ATOM 517 C C . LEU A 1 71 ? 7.924 -10.578 -10.053 1.00 94.44 71 LEU A C 1
ATOM 519 O O . LEU A 1 71 ? 7.564 -9.424 -9.800 1.00 94.44 71 LEU A O 1
ATOM 523 N N . PRO A 1 72 ? 8.505 -10.887 -11.224 1.00 93.00 72 PRO A N 1
ATOM 524 C CA . PRO A 1 72 ? 8.565 -9.926 -12.316 1.00 93.00 72 PRO A CA 1
ATOM 525 C C . PRO A 1 72 ? 7.152 -9.642 -12.845 1.00 93.00 72 PRO A C 1
ATOM 527 O O . PRO A 1 72 ? 6.324 -10.545 -12.906 1.00 93.00 72 PRO A O 1
ATOM 530 N N . LEU A 1 73 ? 6.903 -8.396 -13.241 1.00 90.88 73 LEU A N 1
ATOM 531 C CA . LEU A 1 73 ? 5.678 -7.969 -13.915 1.00 90.88 73 LEU A CA 1
ATOM 532 C C . LEU A 1 73 ? 6.033 -7.503 -15.329 1.00 90.88 73 LEU A C 1
ATOM 534 O O . LEU A 1 73 ? 6.949 -6.686 -15.504 1.00 90.88 73 LEU A O 1
ATOM 538 N N . PHE A 1 74 ? 5.314 -8.013 -16.325 1.00 89.12 74 PHE A N 1
ATOM 539 C CA . PHE A 1 74 ? 5.539 -7.721 -17.735 1.00 89.12 74 PHE A CA 1
ATOM 540 C C . PHE A 1 74 ? 4.396 -6.881 -18.330 1.00 89.12 74 PHE A C 1
ATOM 542 O O . PHE A 1 74 ? 3.276 -6.888 -17.819 1.00 89.12 74 PHE A O 1
ATOM 549 N N . PRO A 1 75 ? 4.652 -6.117 -19.409 1.00 88.50 75 PRO A N 1
ATOM 550 C CA . PRO A 1 75 ? 3.584 -5.468 -20.166 1.00 88.50 75 PRO A CA 1
ATOM 551 C C . PRO A 1 75 ? 2.544 -6.485 -20.652 1.00 88.50 75 PRO A C 1
ATOM 553 O O . PRO A 1 75 ? 2.906 -7.554 -21.143 1.00 88.50 75 PRO A O 1
ATOM 556 N N . GLY A 1 76 ? 1.263 -6.142 -20.515 1.00 87.38 76 GLY A N 1
ATOM 557 C CA . GLY A 1 76 ? 0.135 -7.035 -20.801 1.00 87.38 76 GLY A CA 1
ATOM 558 C C . GLY A 1 76 ? -0.352 -7.860 -19.604 1.00 87.38 76 GLY A C 1
ATOM 559 O O . GLY A 1 76 ? -1.486 -8.336 -19.643 1.00 87.38 76 GLY A O 1
ATOM 560 N N . ASP A 1 77 ? 0.439 -7.979 -18.532 1.00 89.81 77 ASP A N 1
ATOM 561 C CA . ASP A 1 77 ? -0.024 -8.592 -17.285 1.00 89.81 77 ASP A CA 1
ATOM 562 C C . ASP A 1 77 ? -1.054 -7.688 -16.591 1.00 89.81 77 ASP A C 1
ATOM 564 O O . ASP A 1 77 ? -0.941 -6.455 -16.593 1.00 89.81 77 ASP A O 1
ATOM 568 N N . LEU A 1 78 ? -2.047 -8.319 -15.962 1.00 90.44 78 LEU A N 1
ATOM 569 C CA . LEU A 1 78 ? -3.078 -7.648 -15.180 1.00 90.44 78 LEU A CA 1
ATOM 570 C C . LEU A 1 78 ? -3.154 -8.284 -13.795 1.00 90.44 78 LEU A C 1
ATOM 572 O O . LEU A 1 78 ? -3.447 -9.473 -13.658 1.00 90.44 78 LEU A O 1
ATOM 576 N N . LEU A 1 79 ? -2.835 -7.466 -12.798 1.00 88.56 79 LEU A N 1
ATOM 577 C CA . LEU A 1 79 ? -2.806 -7.803 -11.377 1.00 88.56 79 LEU A CA 1
ATOM 578 C C . LEU A 1 79 ? -4.150 -7.490 -10.727 1.00 88.56 79 LEU A C 1
ATOM 580 O O . LEU A 1 79 ? -4.624 -6.353 -10.962 1.00 88.56 79 LEU A O 1
#

pLDDT: mean 92.85, std 7.63, range [61.59, 98.25]